Protein AF-A0A672KEA4-F1 (afdb_monomer)

Sequence (172 aa):
MSNSLMHLLLLPTRLSLRILSLVYYILVYGTAGITACLVLIRIAWTGFRDPYGTFQWTARKRPPDCLKDPALGDHAYLKGRVRGFIMKNMINYLSDSINHWNVMCLITGHTSCILVGHDWGGMLAWHFALERPDMVQRLIVMNAPHPASWLGKCTLTISRQGIISFLFSTQL

Structure (mmCIF, N/CA/C/O backbone):
data_AF-A0A672KEA4-F1
#
_entry.id   AF-A0A672KEA4-F1
#
loop_
_atom_site.group_PDB
_atom_site.id
_atom_site.type_symbol
_atom_site.label_atom_id
_atom_site.label_alt_id
_atom_site.label_comp_id
_atom_site.label_asym_id
_atom_site.label_entity_id
_atom_site.label_seq_id
_atom_site.pdbx_PDB_ins_code
_atom_site.Cartn_x
_atom_site.Cartn_y
_atom_site.Cartn_z
_atom_site.occupancy
_atom_site.B_iso_or_equiv
_atom_site.auth_seq_id
_atom_site.auth_comp_id
_atom_site.auth_asym_id
_atom_site.auth_atom_id
_atom_site.pdbx_PDB_model_num
ATOM 1 N N . MET A 1 1 ? 52.427 -15.381 -17.260 1.00 57.56 1 MET A N 1
ATOM 2 C CA . MET A 1 1 ? 51.624 -15.795 -18.437 1.00 57.56 1 MET A CA 1
ATOM 3 C C . MET A 1 1 ? 50.215 -16.304 -18.087 1.00 57.56 1 MET A C 1
ATOM 5 O O . MET A 1 1 ? 49.394 -16.378 -18.989 1.00 57.56 1 MET A O 1
ATOM 9 N N . SER A 1 2 ? 49.877 -16.594 -16.819 1.00 68.88 2 SER A N 1
ATOM 10 C CA . SER A 1 2 ? 48.551 -17.122 -16.428 1.00 68.88 2 SER A CA 1
ATOM 11 C C . SER A 1 2 ? 47.403 -16.096 -16.466 1.00 68.88 2 SER A C 1
ATOM 13 O O . SER A 1 2 ? 46.296 -16.432 -16.880 1.00 68.88 2 SER A O 1
ATOM 15 N N . ASN A 1 3 ? 47.655 -14.834 -16.100 1.00 70.12 3 ASN A N 1
ATOM 16 C CA . ASN A 1 3 ? 46.597 -13.817 -15.987 1.00 70.12 3 ASN A CA 1
ATOM 17 C C . ASN A 1 3 ? 45.960 -13.445 -17.339 1.00 70.12 3 ASN A C 1
ATOM 19 O O . ASN A 1 3 ? 44.747 -13.258 -17.418 1.00 70.12 3 ASN A O 1
ATOM 23 N N . SER A 1 4 ? 46.744 -13.390 -18.420 1.00 75.62 4 SER A N 1
ATOM 24 C CA . SER A 1 4 ? 46.235 -13.055 -19.760 1.00 75.62 4 SER A CA 1
ATOM 25 C C . SER A 1 4 ? 45.335 -14.152 -20.339 1.00 75.62 4 SER A C 1
ATOM 27 O O . SER A 1 4 ? 44.352 -13.854 -21.012 1.00 75.62 4 SER A O 1
ATOM 29 N N . LEU A 1 5 ? 45.634 -15.417 -20.029 1.00 75.88 5 LEU A N 1
ATOM 30 C CA . LEU A 1 5 ? 44.875 -16.581 -20.490 1.00 75.88 5 LEU A CA 1
ATOM 31 C C . LEU A 1 5 ? 43.525 -16.677 -19.757 1.00 75.88 5 LEU A C 1
ATOM 33 O O . LEU A 1 5 ? 42.490 -16.898 -20.381 1.00 75.88 5 LEU A O 1
ATOM 37 N N . MET A 1 6 ? 43.513 -16.385 -18.452 1.00 78.44 6 MET A N 1
ATOM 38 C CA . MET A 1 6 ? 42.282 -16.278 -17.661 1.00 78.44 6 MET A CA 1
ATOM 39 C C . MET A 1 6 ? 41.377 -15.137 -18.149 1.00 78.44 6 MET A C 1
ATOM 41 O O . MET A 1 6 ? 40.164 -15.309 -18.254 1.00 78.44 6 MET A O 1
ATOM 45 N N . HIS A 1 7 ? 41.951 -13.980 -18.499 1.00 75.50 7 HIS A N 1
ATOM 46 C CA . HIS A 1 7 ? 41.184 -12.885 -19.090 1.00 75.50 7 HIS A CA 1
ATOM 47 C C . HIS A 1 7 ? 40.543 -13.287 -20.419 1.00 75.50 7 HIS A C 1
ATOM 49 O O . HIS A 1 7 ? 39.357 -13.026 -20.601 1.00 75.50 7 HIS A O 1
ATOM 55 N N . LEU A 1 8 ? 41.287 -13.965 -21.299 1.00 80.25 8 LEU A N 1
ATOM 56 C CA . LEU A 1 8 ? 40.797 -14.428 -22.598 1.00 80.25 8 LEU A CA 1
ATOM 57 C C . LEU A 1 8 ? 39.643 -15.436 -22.458 1.00 80.25 8 LEU A C 1
ATOM 59 O O . LEU A 1 8 ? 38.644 -15.323 -23.164 1.00 80.25 8 LEU A O 1
ATOM 63 N N . LEU A 1 9 ? 39.740 -16.364 -21.499 1.00 80.50 9 LEU A N 1
ATOM 64 C CA . LEU A 1 9 ? 38.698 -17.359 -21.210 1.00 80.50 9 LEU A CA 1
ATOM 65 C C . LEU A 1 9 ? 37.406 -16.740 -20.653 1.00 80.50 9 LEU A C 1
ATOM 67 O O . LEU A 1 9 ? 36.323 -17.270 -20.881 1.00 80.50 9 LEU A O 1
ATOM 71 N N . LEU A 1 10 ? 37.498 -15.610 -19.944 1.00 83.81 10 LEU A N 1
ATOM 72 C CA . LEU A 1 10 ? 36.343 -14.931 -19.343 1.00 83.81 10 LEU A CA 1
ATOM 73 C C . LEU A 1 10 ? 35.694 -13.876 -20.255 1.00 83.81 10 LEU A C 1
ATOM 75 O O . LEU A 1 10 ? 34.588 -13.415 -19.955 1.00 83.81 10 LEU A O 1
ATOM 79 N N . LEU A 1 11 ? 36.341 -13.481 -21.358 1.00 86.44 11 LEU A N 1
ATOM 80 C CA . LEU A 1 11 ? 35.764 -12.574 -22.360 1.00 86.44 11 LEU A CA 1
ATOM 81 C C . LEU A 1 11 ? 34.402 -13.038 -22.911 1.00 86.44 11 LEU A C 1
ATOM 83 O O . LEU A 1 11 ? 33.484 -12.214 -22.893 1.00 86.44 11 LEU A O 1
ATOM 87 N N . PRO A 1 12 ? 34.202 -14.301 -23.346 1.00 86.56 12 PRO A N 1
ATOM 88 C CA . PRO A 1 12 ? 32.901 -14.747 -23.855 1.00 86.56 12 PRO A CA 1
ATOM 89 C C . PRO A 1 12 ? 31.802 -14.687 -22.785 1.00 86.56 12 PRO A C 1
ATOM 91 O O . PRO A 1 12 ? 30.674 -14.277 -23.066 1.00 86.56 12 PRO A O 1
ATOM 94 N N . THR A 1 13 ? 32.129 -14.995 -21.529 1.00 87.94 13 THR A N 1
ATOM 95 C CA . THR A 1 13 ? 31.187 -14.895 -20.403 1.00 87.94 13 THR A CA 1
ATOM 96 C C . THR A 1 13 ? 30.816 -13.440 -20.103 1.00 87.94 13 THR A C 1
ATOM 98 O O . THR A 1 13 ? 29.654 -13.113 -19.881 1.00 87.94 13 THR A O 1
ATOM 101 N N . ARG A 1 14 ? 31.778 -12.511 -20.144 1.00 85.31 14 ARG A N 1
ATOM 102 C CA . ARG A 1 14 ? 31.497 -11.080 -19.932 1.00 85.31 14 ARG A CA 1
ATOM 103 C C . ARG A 1 14 ? 30.709 -10.466 -21.086 1.00 85.31 14 ARG A C 1
ATOM 105 O O . ARG A 1 14 ? 29.836 -9.632 -20.852 1.00 85.31 14 ARG A O 1
ATOM 112 N N . LEU A 1 15 ? 31.013 -10.871 -22.316 1.00 89.25 15 LEU A N 1
ATOM 113 C CA . LEU A 1 15 ? 30.307 -10.414 -23.506 1.00 89.25 15 LEU A CA 1
ATOM 114 C C . LEU A 1 15 ? 28.862 -10.927 -23.516 1.00 89.25 15 LEU A C 1
ATOM 116 O O . LEU A 1 15 ? 27.947 -10.133 -23.713 1.00 89.25 15 LEU A O 1
ATOM 120 N N . SER A 1 16 ? 28.644 -12.210 -23.211 1.00 90.31 16 SER A N 1
ATOM 121 C CA . SER A 1 16 ? 27.298 -12.794 -23.118 1.00 90.31 16 SER A CA 1
ATOM 122 C C . SER A 1 16 ? 26.446 -12.135 -22.032 1.00 90.31 16 SER A C 1
ATOM 124 O O . SER A 1 16 ? 25.298 -11.795 -22.299 1.00 90.31 16 SER A O 1
ATOM 126 N N . LEU A 1 17 ? 27.005 -11.840 -20.853 1.00 8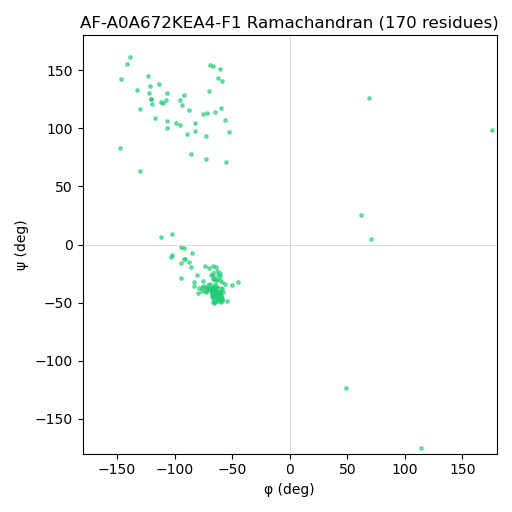9.19 17 LEU A N 1
ATOM 127 C CA . LEU A 1 17 ? 26.289 -11.101 -19.805 1.00 89.19 17 LEU A CA 1
ATOM 128 C C . LEU A 1 17 ? 25.927 -9.668 -20.228 1.00 89.19 17 LEU A C 1
ATOM 130 O O . LEU A 1 17 ? 24.846 -9.185 -19.893 1.00 89.19 17 LEU A O 1
ATOM 134 N N . ARG A 1 18 ? 26.791 -8.980 -20.987 1.00 88.81 18 ARG A N 1
ATOM 135 C CA . ARG A 1 18 ? 26.473 -7.648 -21.533 1.00 88.81 18 ARG A CA 1
ATOM 136 C C . ARG A 1 18 ? 25.385 -7.705 -22.598 1.00 88.81 18 ARG A C 1
ATOM 138 O O . ARG A 1 18 ? 24.499 -6.859 -22.581 1.00 88.81 18 ARG A O 1
ATOM 145 N N . ILE A 1 19 ? 25.426 -8.701 -23.480 1.00 92.81 19 ILE A N 1
ATOM 146 C CA . ILE A 1 19 ? 24.389 -8.916 -24.495 1.00 92.81 19 ILE A CA 1
ATOM 147 C C . ILE A 1 19 ? 23.053 -9.232 -23.817 1.00 92.81 19 ILE A C 1
ATOM 149 O O . ILE A 1 19 ? 22.053 -8.594 -24.130 1.00 92.81 19 ILE A O 1
ATOM 153 N N . LEU A 1 20 ? 23.036 -10.139 -22.836 1.00 89.25 20 LEU A N 1
ATOM 154 C CA . LEU A 1 20 ? 21.826 -10.484 -22.086 1.00 89.25 20 LEU A CA 1
ATOM 155 C C . LEU A 1 20 ? 21.252 -9.269 -21.348 1.00 89.25 20 LEU A C 1
ATOM 157 O O . LEU A 1 20 ? 20.045 -9.048 -21.366 1.00 89.25 20 LEU A O 1
ATOM 161 N N . SER A 1 21 ? 22.121 -8.455 -20.747 1.00 90.50 21 SER A N 1
ATOM 162 C CA . SER A 1 21 ? 21.736 -7.194 -20.113 1.00 90.50 21 SER A CA 1
ATOM 163 C C . SER A 1 21 ? 21.084 -6.242 -21.120 1.00 90.50 21 SER A C 1
ATOM 165 O O . SER A 1 21 ? 19.979 -5.765 -20.878 1.00 90.50 21 SER A O 1
ATOM 167 N N . LEU A 1 22 ? 21.695 -6.020 -22.289 1.00 93.00 22 LEU A N 1
ATOM 168 C CA . LEU A 1 22 ? 21.120 -5.171 -23.339 1.00 93.00 22 LEU A CA 1
ATOM 169 C C . LEU A 1 22 ? 19.763 -5.688 -23.826 1.00 93.00 22 LEU A C 1
ATOM 171 O O . LEU A 1 22 ? 18.828 -4.901 -23.949 1.00 93.00 22 LEU A O 1
ATOM 175 N N . VAL A 1 23 ? 19.630 -6.998 -24.045 1.00 94.00 23 VAL A N 1
ATOM 176 C CA . VAL A 1 23 ? 18.355 -7.624 -24.423 1.00 94.00 23 VAL A CA 1
ATOM 177 C C . VAL A 1 23 ? 17.300 -7.406 -23.337 1.00 94.00 23 VAL A C 1
ATOM 179 O O . VAL A 1 23 ? 16.183 -7.004 -23.650 1.00 94.00 23 VAL A O 1
ATOM 182 N N . TYR A 1 24 ? 17.654 -7.591 -22.062 1.00 92.94 24 TYR A N 1
ATOM 183 C CA . TYR A 1 24 ? 16.763 -7.317 -20.934 1.00 92.94 24 TYR A CA 1
ATOM 184 C C . TYR A 1 24 ? 16.299 -5.854 -20.916 1.00 92.94 24 TYR A C 1
ATOM 186 O O . TYR A 1 24 ? 15.102 -5.592 -20.813 1.00 92.94 24 TYR A O 1
ATOM 194 N N . TYR A 1 25 ? 17.221 -4.899 -21.075 1.00 91.56 25 TYR A N 1
ATOM 195 C CA . TYR A 1 25 ? 16.884 -3.476 -21.136 1.00 91.56 25 TYR A CA 1
ATOM 196 C C . TYR A 1 25 ? 15.952 -3.172 -22.319 1.00 91.56 25 TYR A C 1
ATOM 198 O O . TYR A 1 25 ? 14.928 -2.519 -22.142 1.00 91.56 25 TYR A O 1
ATOM 206 N N . ILE A 1 26 ? 16.236 -3.691 -23.511 1.00 95.12 26 ILE A N 1
ATOM 207 C CA . ILE A 1 26 ? 15.386 -3.462 -24.688 1.00 95.12 26 ILE A CA 1
ATOM 208 C C . ILE A 1 26 ? 13.982 -4.042 -24.475 1.00 95.12 26 ILE A C 1
ATOM 210 O O . ILE A 1 26 ? 12.997 -3.367 -24.765 1.00 95.12 26 ILE A O 1
ATOM 214 N N . LEU A 1 27 ? 13.869 -5.254 -23.928 1.00 93.88 27 LEU A N 1
ATOM 215 C CA . LEU A 1 27 ? 12.574 -5.893 -23.692 1.00 93.88 27 LEU A CA 1
ATOM 216 C C . LEU A 1 27 ? 11.755 -5.162 -22.626 1.00 93.88 27 LEU A C 1
ATOM 218 O O . LEU A 1 27 ? 10.589 -4.846 -22.858 1.00 93.88 27 LEU A O 1
ATOM 222 N N . VAL A 1 28 ? 12.350 -4.859 -21.471 1.00 92.50 28 VAL A N 1
ATOM 223 C CA . VAL A 1 28 ? 11.637 -4.212 -20.359 1.00 92.50 28 VAL A CA 1
ATOM 224 C C . VAL A 1 28 ? 11.209 -2.798 -20.733 1.00 92.50 28 VAL A C 1
ATOM 226 O O . VAL A 1 28 ? 10.041 -2.447 -20.591 1.00 92.50 28 VAL A O 1
ATOM 229 N N . TYR A 1 29 ? 12.127 -1.983 -21.252 1.00 91.19 29 TYR A N 1
ATOM 230 C CA . TYR A 1 29 ? 11.805 -0.597 -21.585 1.00 91.19 29 TYR A CA 1
ATOM 231 C C . TYR A 1 29 ? 10.968 -0.492 -22.863 1.00 91.19 29 TYR A C 1
ATOM 233 O O . TYR A 1 29 ? 10.105 0.379 -22.950 1.00 91.19 29 TYR A O 1
ATOM 241 N N . GLY A 1 30 ? 11.152 -1.402 -23.824 1.00 94.75 30 GLY A N 1
ATOM 242 C CA . GLY A 1 30 ? 10.326 -1.472 -25.028 1.00 94.75 30 GLY A CA 1
ATOM 243 C C . GLY A 1 30 ? 8.873 -1.820 -24.711 1.00 94.75 30 GLY A C 1
ATOM 244 O O . GLY A 1 30 ? 7.963 -1.107 -25.129 1.00 94.75 30 GLY A O 1
ATOM 245 N N . THR A 1 31 ? 8.638 -2.867 -23.913 1.00 93.62 31 THR A N 1
ATOM 246 C CA . THR A 1 31 ? 7.277 -3.243 -23.487 1.00 93.62 31 THR A CA 1
ATOM 247 C C . THR A 1 31 ? 6.626 -2.153 -22.633 1.00 93.62 31 THR A C 1
ATOM 249 O O . THR A 1 31 ? 5.471 -1.797 -22.880 1.00 93.62 31 THR A O 1
ATOM 252 N N . ALA A 1 32 ? 7.369 -1.542 -21.705 1.00 91.88 32 ALA A N 1
ATOM 253 C CA . ALA A 1 32 ? 6.893 -0.394 -20.936 1.00 91.88 32 ALA A CA 1
ATOM 254 C C . ALA A 1 32 ? 6.499 0.785 -21.846 1.00 91.88 32 ALA A C 1
ATOM 256 O O . ALA A 1 32 ? 5.409 1.334 -21.697 1.00 91.88 32 ALA A O 1
ATOM 257 N N . GLY A 1 33 ? 7.325 1.127 -22.839 1.00 94.75 33 GLY A N 1
ATOM 258 C CA . GLY A 1 33 ? 7.028 2.185 -23.807 1.00 94.75 33 GLY A CA 1
ATOM 259 C C . GLY A 1 33 ? 5.762 1.910 -24.620 1.00 94.75 33 GLY A C 1
ATOM 260 O O . GLY A 1 33 ? 4.900 2.778 -24.726 1.00 94.75 33 GLY A O 1
ATOM 261 N N . ILE A 1 34 ? 5.599 0.683 -25.124 1.00 95.38 34 ILE A N 1
ATOM 262 C CA . ILE A 1 34 ? 4.404 0.282 -25.882 1.00 95.38 34 ILE A CA 1
ATOM 263 C C . ILE A 1 34 ? 3.147 0.403 -25.014 1.00 95.38 34 ILE A C 1
ATOM 265 O O . ILE A 1 34 ? 2.158 1.000 -25.441 1.00 95.38 34 ILE A O 1
ATOM 269 N N . THR A 1 35 ? 3.178 -0.117 -23.783 1.00 92.94 35 THR A N 1
ATOM 270 C CA . THR A 1 35 ? 2.027 -0.020 -22.868 1.00 92.94 35 THR A CA 1
ATOM 271 C C . THR A 1 35 ? 1.695 1.430 -22.515 1.00 92.94 35 THR A C 1
ATOM 273 O O . THR A 1 35 ? 0.523 1.803 -22.553 1.00 92.94 35 THR A O 1
ATOM 276 N N . ALA A 1 36 ? 2.701 2.274 -22.270 1.00 91.88 36 ALA A N 1
ATOM 277 C CA . ALA A 1 36 ? 2.507 3.698 -22.022 1.00 91.88 36 ALA A CA 1
ATOM 278 C C . ALA A 1 36 ? 1.854 4.399 -23.222 1.00 91.88 36 ALA A C 1
ATOM 280 O O . ALA A 1 36 ? 0.879 5.126 -23.048 1.00 91.88 36 ALA A O 1
ATOM 281 N N . CYS A 1 37 ? 2.321 4.134 -24.447 1.00 95.12 37 CYS A N 1
ATOM 282 C CA . CYS A 1 37 ? 1.709 4.677 -25.659 1.00 95.12 37 CYS A CA 1
ATOM 283 C C . CYS A 1 37 ? 0.241 4.250 -25.804 1.00 95.12 37 CYS A C 1
ATOM 285 O O . CYS A 1 37 ? -0.611 5.094 -26.074 1.00 95.12 37 CYS A O 1
ATOM 287 N N . LEU A 1 38 ? -0.080 2.972 -25.576 1.00 94.25 38 LEU A N 1
ATOM 288 C CA . LEU A 1 38 ? -1.460 2.477 -25.639 1.00 94.25 38 LEU A CA 1
ATOM 289 C C . LEU A 1 38 ? -2.364 3.137 -24.588 1.00 94.25 38 LEU A C 1
ATOM 291 O O . LEU A 1 38 ? -3.500 3.496 -24.896 1.00 94.25 38 LEU A O 1
ATOM 295 N N . VAL A 1 39 ? -1.865 3.335 -23.365 1.00 89.56 39 VAL A N 1
ATOM 296 C CA . VAL A 1 39 ? -2.603 4.024 -22.296 1.00 89.56 39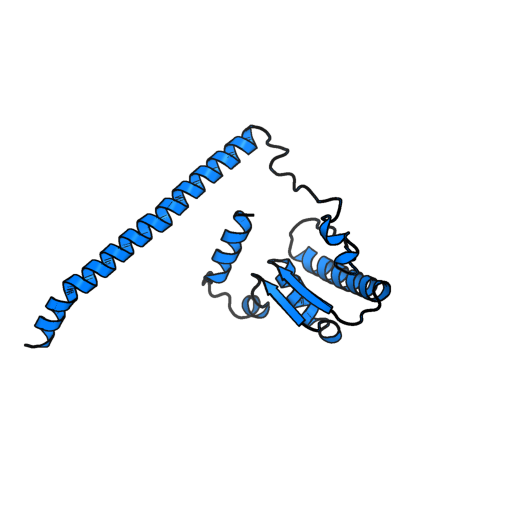 VAL A CA 1
ATOM 297 C C . VAL A 1 39 ? -2.813 5.496 -22.636 1.00 89.56 39 VAL A C 1
ATOM 299 O O . VAL A 1 39 ? -3.927 5.986 -22.485 1.00 89.56 39 VAL A O 1
ATOM 302 N N . LEU A 1 40 ? -1.799 6.192 -23.154 1.00 89.88 40 LEU A N 1
ATOM 303 C CA . LEU A 1 40 ? -1.924 7.591 -23.574 1.00 89.88 40 LEU A CA 1
ATOM 304 C C . LEU A 1 40 ? -2.944 7.755 -24.701 1.00 89.88 40 LEU A C 1
ATOM 306 O O . LEU A 1 40 ? -3.793 8.640 -24.628 1.00 89.88 40 LEU A O 1
ATOM 310 N N . ILE A 1 41 ? -2.912 6.871 -25.701 1.00 93.25 41 ILE A N 1
ATOM 311 C CA . ILE A 1 41 ? -3.906 6.845 -26.782 1.00 93.25 41 ILE A CA 1
ATOM 312 C C . ILE A 1 41 ? -5.302 6.589 -26.209 1.00 93.25 41 ILE A C 1
ATOM 314 O O . ILE A 1 41 ? -6.252 7.273 -26.584 1.00 93.25 41 ILE A O 1
ATOM 318 N N . ARG A 1 42 ? -5.439 5.645 -25.268 1.00 87.12 42 ARG A N 1
ATOM 319 C CA . ARG A 1 42 ? -6.719 5.349 -24.616 1.00 87.12 42 ARG A CA 1
ATOM 320 C C . ARG A 1 42 ? -7.241 6.547 -23.834 1.00 87.12 42 ARG A C 1
ATOM 322 O O . ARG A 1 42 ? -8.393 6.902 -24.042 1.00 87.12 42 ARG A O 1
ATOM 329 N N . ILE A 1 43 ? -6.408 7.178 -23.003 1.00 85.44 43 ILE A N 1
ATOM 330 C CA . ILE A 1 43 ? -6.758 8.371 -22.220 1.00 85.44 43 ILE A CA 1
ATOM 331 C C . ILE A 1 43 ? -7.173 9.508 -23.153 1.00 85.44 43 ILE A C 1
ATOM 333 O O . ILE A 1 43 ? -8.220 10.108 -22.925 1.00 85.44 43 ILE A O 1
ATOM 337 N N . ALA A 1 44 ? -6.409 9.762 -24.220 1.00 86.81 44 ALA A N 1
ATOM 338 C CA . ALA A 1 44 ? -6.732 10.776 -25.220 1.00 86.81 44 ALA A CA 1
ATOM 339 C C . ALA A 1 44 ? -8.071 10.482 -25.914 1.00 86.81 44 ALA A C 1
ATOM 341 O O . ALA A 1 44 ? -8.889 11.382 -26.081 1.00 86.81 44 ALA A O 1
ATOM 342 N N . TRP A 1 45 ? -8.337 9.217 -26.251 1.00 85.62 45 TRP A N 1
ATOM 343 C CA . TRP A 1 45 ? -9.598 8.793 -26.858 1.00 85.62 45 TRP A CA 1
ATOM 344 C C . TRP A 1 45 ? -10.795 8.936 -25.910 1.00 85.62 45 TRP A C 1
ATOM 346 O O . TRP A 1 45 ? -11.839 9.450 -26.310 1.00 85.62 45 TRP A O 1
ATOM 356 N N . THR A 1 46 ? -10.661 8.521 -24.645 1.00 80.25 46 THR A N 1
ATOM 357 C CA . THR A 1 46 ? -11.707 8.727 -23.628 1.00 80.25 46 THR A CA 1
ATOM 358 C C . THR A 1 46 ? -11.922 10.203 -23.326 1.00 80.25 46 THR A C 1
ATOM 360 O O . THR A 1 46 ? -13.067 10.636 -23.272 1.00 80.25 46 THR A O 1
ATOM 363 N N . GLY A 1 47 ? -10.850 10.991 -23.223 1.00 82.31 47 GLY A N 1
ATOM 364 C CA . GLY A 1 47 ? -10.931 12.433 -23.007 1.00 82.31 47 GLY A CA 1
ATOM 365 C C . GLY A 1 47 ? -11.580 13.170 -24.177 1.00 82.31 47 GLY A C 1
ATOM 366 O O . GLY A 1 47 ? -12.319 14.121 -23.954 1.00 82.31 47 GLY A O 1
ATOM 367 N N . PHE A 1 48 ? -11.371 12.713 -25.416 1.00 84.31 48 PHE A N 1
ATOM 368 C CA . PHE A 1 48 ? -12.046 13.276 -26.587 1.00 84.31 48 PHE A CA 1
ATOM 369 C C . PHE A 1 48 ? -13.536 12.907 -26.643 1.00 84.31 48 PHE A C 1
ATOM 371 O O . PHE A 1 48 ? -14.355 13.732 -27.037 1.00 84.31 48 PHE A O 1
ATOM 378 N N . ARG A 1 49 ? -13.907 11.680 -26.247 1.00 82.06 49 ARG A N 1
ATOM 379 C CA . ARG A 1 49 ? -15.312 11.233 -26.237 1.00 82.06 49 ARG A CA 1
ATOM 380 C C . ARG A 1 49 ? -16.137 11.803 -25.083 1.00 82.06 49 ARG A C 1
ATOM 382 O O . ARG A 1 49 ? -17.320 12.053 -25.279 1.00 82.06 49 ARG A O 1
ATOM 389 N N . ASP A 1 50 ? -15.543 11.972 -23.906 1.00 79.00 50 ASP A N 1
ATOM 390 C CA . ASP A 1 50 ? -16.205 12.531 -22.724 1.00 79.00 50 ASP A CA 1
ATOM 391 C C . ASP A 1 50 ? -15.198 13.319 -21.857 1.00 79.00 50 ASP A C 1
ATOM 393 O O . ASP A 1 50 ? -14.641 12.789 -20.882 1.00 79.00 50 ASP A O 1
ATOM 397 N N . PRO A 1 51 ? -14.931 14.592 -22.207 1.00 72.94 51 PRO A N 1
ATOM 398 C CA . PRO A 1 51 ? -13.929 15.410 -21.523 1.00 72.94 51 PRO A CA 1
ATOM 399 C C . PRO A 1 51 ? -14.312 15.734 -20.077 1.00 72.94 51 PRO A C 1
ATOM 401 O O . PRO A 1 51 ? -13.434 15.940 -19.238 1.00 72.94 51 PRO A O 1
ATOM 404 N N . TYR A 1 52 ? -15.610 15.760 -19.766 1.00 68.44 52 TYR A N 1
ATOM 405 C CA . TYR A 1 52 ? -16.104 16.163 -18.453 1.00 68.44 52 TYR A CA 1
ATOM 406 C C . TYR A 1 52 ? -16.330 14.980 -17.508 1.00 68.44 52 TYR A C 1
ATOM 408 O O . TYR A 1 52 ? -16.179 15.169 -16.303 1.00 68.44 52 TYR A O 1
ATOM 416 N N . GLY A 1 53 ? -16.648 13.780 -18.004 1.00 68.44 53 GLY A N 1
ATOM 417 C CA . GLY A 1 53 ? -16.810 12.577 -17.179 1.00 68.44 53 GLY A CA 1
ATOM 418 C C . GLY A 1 53 ? -15.498 11.861 -16.840 1.00 68.44 53 GLY A C 1
ATOM 419 O O . GLY A 1 53 ? -15.356 11.340 -15.736 1.00 68.44 53 GLY A O 1
ATOM 420 N N . THR A 1 54 ? -14.497 11.898 -17.729 1.00 65.81 54 THR A N 1
ATOM 421 C CA . THR A 1 54 ? -13.230 11.148 -17.561 1.00 65.81 54 THR A CA 1
ATOM 422 C C . THR A 1 54 ? -12.419 11.580 -16.328 1.00 65.81 54 THR A C 1
ATOM 424 O O . THR A 1 54 ? -11.743 10.761 -15.710 1.00 65.81 54 THR A O 1
ATOM 427 N N . PHE A 1 55 ? -12.513 12.851 -15.926 1.00 66.19 55 PHE A N 1
ATOM 428 C CA . PHE A 1 55 ? -11.808 13.392 -14.755 1.00 66.19 55 PHE A CA 1
ATOM 429 C C . PHE A 1 55 ? -12.704 13.566 -13.521 1.00 66.19 55 PHE A C 1
ATOM 431 O O . PHE A 1 55 ? -12.277 14.140 -12.516 1.00 66.19 55 PHE A O 1
ATOM 438 N N . GLN A 1 56 ? -13.941 13.061 -13.555 1.00 66.19 56 GLN A N 1
ATOM 439 C CA . GLN A 1 56 ? -14.799 13.058 -12.377 1.00 66.19 56 GLN A CA 1
ATOM 440 C C . GLN A 1 56 ? -14.455 11.873 -11.482 1.00 66.19 56 GLN A C 1
ATOM 442 O O . GLN A 1 56 ? -14.829 10.727 -11.729 1.00 66.19 56 GLN A O 1
ATOM 447 N N . TRP A 1 57 ? -13.767 12.173 -10.381 1.00 60.59 57 TRP A N 1
ATOM 448 C CA . TRP A 1 57 ? -13.586 11.230 -9.286 1.00 60.59 57 TRP A CA 1
ATOM 449 C C . TRP A 1 57 ? -14.953 10.752 -8.789 1.00 60.59 57 TRP A C 1
ATOM 451 O O . TRP A 1 57 ? -15.692 11.488 -8.129 1.00 60.59 57 TRP A O 1
ATOM 461 N N . THR A 1 58 ? -15.297 9.501 -9.103 1.00 62.25 58 THR A N 1
ATOM 462 C CA . THR A 1 58 ? -16.555 8.898 -8.663 1.00 62.25 58 THR A CA 1
ATOM 463 C C . THR A 1 58 ? -16.459 8.613 -7.169 1.00 62.25 58 THR A C 1
ATOM 465 O O . THR A 1 58 ? -15.968 7.575 -6.727 1.00 62.25 58 THR A O 1
ATOM 468 N N . ALA A 1 59 ? -16.919 9.562 -6.357 1.00 65.69 59 ALA A N 1
ATOM 469 C CA . ALA A 1 59 ? -16.977 9.384 -4.917 1.00 65.69 59 ALA A CA 1
ATOM 470 C C . ALA A 1 59 ? -17.977 8.268 -4.577 1.00 65.69 59 ALA A C 1
ATOM 472 O O . ALA A 1 59 ? -19.188 8.421 -4.767 1.00 65.69 59 ALA A O 1
ATOM 473 N N . ARG A 1 60 ? -17.487 7.149 -4.025 1.00 65.31 60 ARG A N 1
ATOM 474 C CA . ARG A 1 60 ? -18.357 6.072 -3.536 1.00 65.31 60 ARG A CA 1
ATOM 475 C C . ARG A 1 60 ? -19.285 6.622 -2.449 1.00 65.31 60 ARG A C 1
ATOM 477 O O . ARG A 1 60 ? -18.853 7.125 -1.411 1.00 65.31 60 ARG A O 1
ATOM 484 N N . LYS A 1 61 ? -20.594 6.578 -2.712 1.00 70.00 61 LYS A N 1
ATOM 485 C CA . LYS A 1 61 ? -21.621 7.013 -1.751 1.00 70.00 61 LYS A CA 1
ATOM 486 C C . LYS A 1 61 ? -21.920 5.945 -0.700 1.00 70.00 61 LYS A C 1
ATOM 488 O O . LYS A 1 61 ? -22.344 6.303 0.390 1.00 70.00 61 LYS A O 1
ATOM 493 N N . ARG A 1 62 ? -21.705 4.670 -1.031 1.00 75.69 62 ARG A N 1
ATOM 494 C CA . ARG A 1 62 ? -22.021 3.514 -0.185 1.00 75.69 62 ARG A CA 1
ATOM 495 C C . ARG A 1 62 ? -20.752 2.681 0.046 1.00 75.69 62 ARG A C 1
ATOM 497 O O . ARG A 1 62 ? -19.934 2.616 -0.878 1.00 75.69 62 ARG A O 1
ATOM 504 N N . PRO A 1 63 ? -20.584 2.067 1.229 1.00 77.25 63 PRO A N 1
ATOM 505 C CA . PRO A 1 63 ? -19.489 1.135 1.465 1.00 77.25 63 PRO A CA 1
ATOM 506 C C . PRO A 1 63 ? -19.670 -0.131 0.605 1.00 77.25 63 PRO A C 1
ATOM 508 O O . PRO A 1 63 ? -20.811 -0.447 0.240 1.00 77.25 63 PRO A O 1
ATOM 511 N N . PRO A 1 64 ? -18.568 -0.825 0.259 1.00 80.19 64 PRO A N 1
ATOM 512 C CA . PRO A 1 64 ? -18.623 -2.106 -0.440 1.00 80.19 64 PRO A CA 1
ATOM 513 C C . PRO A 1 64 ? -19.381 -3.140 0.396 1.00 80.19 64 PRO A C 1
ATOM 515 O O . PRO A 1 64 ? -19.399 -3.061 1.624 1.00 80.19 64 PRO A O 1
ATOM 518 N N . ASP A 1 65 ? -20.022 -4.098 -0.267 1.00 81.94 65 ASP A N 1
ATOM 519 C CA . ASP A 1 65 ? -20.977 -4.988 0.400 1.00 81.94 65 ASP A CA 1
ATOM 520 C C . ASP A 1 65 ? -20.313 -5.948 1.397 1.00 81.94 65 ASP A C 1
ATOM 522 O O . ASP A 1 65 ? -20.921 -6.268 2.412 1.00 81.94 65 ASP A O 1
ATOM 526 N N . CYS A 1 66 ? -19.031 -6.279 1.206 1.00 78.31 66 CYS A N 1
ATOM 527 C CA . CYS A 1 66 ? -18.240 -7.025 2.191 1.00 78.31 66 CYS A CA 1
ATOM 528 C C . CYS A 1 66 ? -18.097 -6.304 3.540 1.00 78.31 66 CYS A C 1
ATOM 530 O O . CYS A 1 66 ? -17.900 -6.952 4.554 1.00 78.31 66 CYS A O 1
ATOM 532 N N . LEU A 1 67 ? -18.220 -4.974 3.578 1.00 71.19 67 LEU A N 1
ATOM 533 C CA . LEU A 1 67 ? -18.176 -4.213 4.829 1.00 71.19 67 LEU A CA 1
ATOM 534 C C . LEU A 1 67 ? -19.536 -4.133 5.534 1.00 71.19 67 LEU A C 1
ATOM 536 O O . LEU A 1 67 ? -19.618 -3.567 6.618 1.00 71.19 67 LEU A O 1
ATOM 540 N N . LYS A 1 68 ? -20.611 -4.606 4.897 1.00 75.25 68 LYS A N 1
ATOM 541 C CA . LYS A 1 68 ? -21.963 -4.634 5.473 1.00 75.25 68 LYS A CA 1
ATOM 542 C C . LYS A 1 68 ? -22.364 -6.022 5.949 1.00 75.25 68 LYS A C 1
ATOM 544 O O . LYS A 1 68 ? -23.421 -6.147 6.557 1.00 75.25 68 LYS A O 1
ATOM 549 N N . ASP A 1 69 ? -21.581 -7.039 5.604 1.00 82.44 69 ASP A N 1
ATOM 550 C CA . ASP A 1 69 ? -21.869 -8.420 5.953 1.00 82.44 69 ASP A CA 1
ATOM 551 C C . ASP A 1 69 ? -21.636 -8.632 7.458 1.00 82.44 69 ASP A C 1
ATOM 553 O O . ASP A 1 69 ? -20.486 -8.563 7.901 1.00 82.44 69 ASP A O 1
ATOM 557 N N . PRO A 1 70 ? -22.688 -8.900 8.255 1.00 81.62 70 PRO A N 1
ATOM 558 C CA . PRO A 1 70 ? -22.540 -9.140 9.687 1.00 81.62 70 PRO A CA 1
ATOM 559 C C . PRO A 1 70 ? -21.723 -10.403 9.993 1.00 81.62 70 PRO A C 1
ATOM 561 O O . PRO A 1 70 ? -21.209 -10.544 11.098 1.00 81.62 70 PRO A O 1
ATOM 564 N N . ALA A 1 71 ? -21.590 -11.330 9.035 1.00 84.50 71 ALA A N 1
ATOM 565 C CA . ALA A 1 71 ? -20.818 -12.557 9.215 1.00 84.50 71 ALA A CA 1
ATOM 566 C C . ALA A 1 71 ? -19.300 -12.310 9.285 1.00 84.50 71 ALA A C 1
ATOM 568 O O . ALA A 1 71 ? -18.570 -13.160 9.794 1.00 84.50 71 ALA A O 1
ATOM 569 N N . LEU A 1 72 ? -18.820 -11.162 8.789 1.00 78.12 72 LEU A N 1
ATOM 570 C CA . LEU A 1 72 ? -17.400 -10.790 8.792 1.00 78.12 72 LEU A CA 1
ATOM 571 C C . LEU A 1 72 ? -16.984 -9.987 10.042 1.00 78.12 72 LEU A C 1
ATOM 573 O O . LEU A 1 72 ? -15.791 -9.739 10.242 1.00 78.12 72 LEU A O 1
ATOM 577 N N . GLY A 1 73 ? -17.944 -9.669 10.917 1.00 75.31 73 GLY A N 1
ATOM 578 C CA . GLY A 1 73 ? -17.744 -8.986 12.193 1.00 75.31 73 GLY A CA 1
ATOM 579 C C . GLY A 1 73 ? -18.380 -7.597 12.249 1.00 75.31 73 GLY A C 1
ATOM 580 O O . GLY A 1 73 ? -19.071 -7.156 11.330 1.00 75.31 73 GLY A O 1
ATOM 581 N N . ASP A 1 74 ? -18.137 -6.891 13.355 1.00 71.56 74 ASP A N 1
ATOM 582 C CA . ASP A 1 74 ? -18.621 -5.525 13.531 1.00 71.56 74 ASP A CA 1
ATOM 583 C C . ASP A 1 74 ? -17.773 -4.556 12.705 1.00 71.56 74 ASP A C 1
ATOM 585 O O . ASP A 1 74 ? -16.583 -4.329 12.952 1.00 71.56 74 ASP A O 1
ATOM 589 N N . HIS A 1 75 ? -18.402 -3.976 11.690 1.00 71.44 75 HIS A N 1
ATOM 590 C CA . HIS A 1 75 ? -17.764 -3.057 10.766 1.00 71.44 75 HIS A CA 1
ATOM 591 C C . HIS A 1 75 ? -18.470 -1.710 10.804 1.00 71.44 75 HIS A C 1
ATOM 593 O O . HIS A 1 75 ? -19.672 -1.596 10.573 1.00 71.44 75 HIS A O 1
ATOM 599 N N . ALA A 1 76 ? -17.699 -0.659 11.049 1.00 68.25 76 ALA A N 1
ATOM 600 C CA . ALA A 1 76 ? -18.184 0.706 11.001 1.00 68.25 76 ALA A CA 1
ATOM 601 C C . ALA A 1 76 ? -17.359 1.497 9.985 1.00 68.25 76 ALA A C 1
ATOM 603 O O . ALA A 1 76 ? -16.128 1.463 9.972 1.00 68.25 76 ALA A O 1
ATOM 604 N N . TYR A 1 77 ? -18.059 2.198 9.097 1.00 67.00 77 TYR A N 1
ATOM 605 C CA . TYR A 1 77 ? -17.454 2.975 8.024 1.00 67.00 77 TYR A CA 1
ATOM 606 C C . TYR A 1 77 ? -17.626 4.465 8.296 1.00 67.00 77 TYR A C 1
ATOM 608 O O . TYR A 1 77 ? -18.749 4.964 8.375 1.00 67.00 77 TYR A O 1
ATOM 616 N N . LEU A 1 78 ? -16.510 5.187 8.372 1.00 66.69 78 LEU A N 1
ATOM 617 C CA . LEU A 1 78 ? -16.504 6.641 8.487 1.00 66.69 78 LEU A CA 1
ATOM 618 C C . LEU A 1 78 ? -16.060 7.266 7.167 1.00 66.69 78 LEU A C 1
ATOM 620 O O . LEU A 1 78 ? -15.048 6.890 6.573 1.00 66.69 78 LEU A O 1
ATOM 624 N N . LYS A 1 79 ? -16.840 8.238 6.691 1.00 65.75 79 LYS A N 1
ATOM 625 C CA . LYS A 1 79 ? -16.583 8.921 5.425 1.00 65.75 79 LYS A CA 1
ATOM 626 C C . LYS A 1 79 ? -15.806 10.214 5.662 1.00 65.75 79 LYS A C 1
ATOM 628 O O . LYS A 1 79 ? -16.394 11.233 6.011 1.00 65.75 79 LYS A O 1
ATOM 633 N N . GLY A 1 80 ? -14.504 10.193 5.383 1.00 60.06 80 GLY A N 1
ATOM 634 C CA . GLY A 1 80 ? -13.686 11.406 5.326 1.00 60.06 80 GLY A CA 1
ATOM 635 C C . GLY A 1 80 ? -14.039 12.267 4.107 1.00 60.06 80 GLY A C 1
ATOM 636 O O . GLY A 1 80 ? -14.149 11.765 2.985 1.00 60.06 80 GLY A O 1
ATOM 637 N N . ARG A 1 81 ? -14.236 13.576 4.298 1.00 56.66 81 ARG A N 1
ATOM 638 C CA . ARG A 1 81 ? -14.492 14.518 3.198 1.00 56.66 81 ARG A CA 1
ATOM 639 C C . ARG A 1 81 ? -13.164 15.054 2.673 1.00 56.66 81 ARG A C 1
ATOM 641 O O . ARG A 1 81 ? -12.669 16.046 3.195 1.00 56.66 81 ARG A O 1
ATOM 648 N N . VAL A 1 82 ? -12.621 14.446 1.614 1.00 52.44 82 VAL A N 1
ATOM 649 C CA . VAL A 1 82 ? -11.373 14.943 1.021 1.00 52.44 82 VAL A CA 1
ATOM 650 C C . VAL A 1 82 ? -11.628 16.115 0.057 1.00 52.44 82 VAL A C 1
ATOM 652 O O . VAL A 1 82 ? -12.007 15.902 -1.091 1.00 52.44 82 VAL A O 1
ATOM 655 N N . ARG A 1 83 ? -11.460 17.366 0.504 1.00 47.84 83 ARG A N 1
ATOM 656 C CA . ARG A 1 83 ? -11.438 18.571 -0.350 1.00 47.84 83 ARG A CA 1
ATOM 657 C C . ARG A 1 83 ? -9.995 18.997 -0.623 1.00 47.84 83 ARG A C 1
ATOM 659 O O . ARG A 1 83 ? -9.373 19.583 0.252 1.00 47.84 83 ARG A O 1
ATOM 666 N N . GLY A 1 84 ? -9.499 18.739 -1.834 1.00 46.56 84 GLY A N 1
ATOM 667 C CA . GLY A 1 84 ? -8.231 19.271 -2.357 1.00 46.56 84 GLY A CA 1
ATOM 668 C C . GLY A 1 84 ? -6.964 18.733 -1.676 1.00 46.56 84 GLY A C 1
ATOM 669 O O . GLY A 1 84 ? -6.800 18.812 -0.459 1.00 46.56 84 GLY A O 1
ATOM 670 N N . PHE A 1 85 ? -6.033 18.207 -2.472 1.00 47.94 85 PHE A N 1
ATOM 671 C CA . PHE A 1 85 ? -4.772 17.637 -1.993 1.00 47.94 85 PHE A CA 1
ATOM 672 C C . PHE A 1 85 ? -3.711 18.743 -1.834 1.00 47.94 85 PHE A C 1
ATOM 674 O O . PHE A 1 85 ? -2.874 18.959 -2.703 1.00 47.94 85 PHE A O 1
ATOM 681 N N . ILE A 1 86 ? -3.796 19.513 -0.745 1.00 49.56 86 ILE A N 1
ATOM 682 C CA . ILE A 1 86 ? -2.794 20.524 -0.362 1.00 49.56 86 ILE A CA 1
ATOM 683 C C . ILE A 1 86 ? -2.274 20.159 1.030 1.00 49.56 86 ILE A C 1
ATOM 685 O O . ILE A 1 86 ? -3.073 19.854 1.911 1.00 49.56 86 ILE A O 1
ATOM 689 N N . MET A 1 87 ? -0.957 20.234 1.258 1.00 45.53 87 MET A N 1
ATOM 690 C CA . MET A 1 87 ? -0.300 19.856 2.525 1.00 45.53 87 MET A CA 1
ATOM 691 C C . MET A 1 87 ? -0.949 20.496 3.773 1.00 45.53 87 MET A C 1
ATOM 693 O O . MET A 1 87 ? -1.065 19.850 4.809 1.00 45.53 87 MET A O 1
ATOM 697 N N . LYS A 1 88 ? -1.453 21.738 3.670 1.00 51.59 88 LYS A N 1
ATOM 698 C CA . LYS A 1 88 ? -2.191 22.421 4.754 1.00 51.59 88 LYS A CA 1
ATOM 699 C C . LYS A 1 88 ? -3.466 21.690 5.184 1.00 51.59 88 LYS A C 1
ATOM 701 O O . LYS A 1 88 ? -3.833 21.749 6.350 1.00 51.59 88 LYS A O 1
ATOM 706 N N . ASN A 1 89 ? -4.118 20.975 4.271 1.00 61.47 89 ASN A N 1
ATOM 707 C CA . ASN A 1 89 ? -5.304 20.194 4.602 1.00 61.47 89 ASN A CA 1
ATOM 708 C C . ASN A 1 89 ? -4.947 18.926 5.387 1.00 61.47 89 ASN A C 1
ATOM 710 O O . ASN A 1 89 ? -5.818 18.387 6.054 1.00 61.47 89 ASN A O 1
ATOM 714 N N . MET A 1 90 ? -3.690 18.464 5.358 1.00 61.34 90 MET A N 1
ATOM 715 C CA . MET A 1 90 ? -3.274 17.230 6.030 1.00 61.34 90 MET A CA 1
A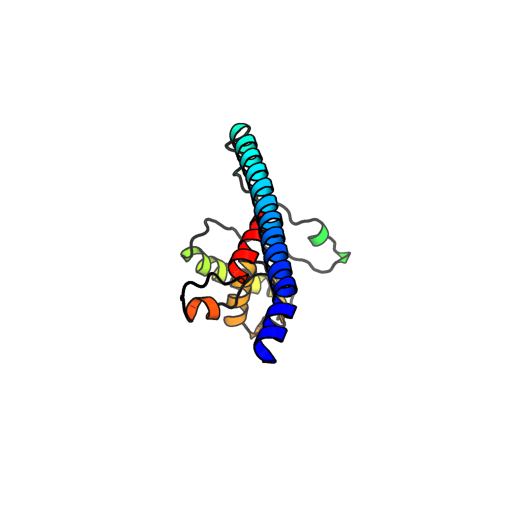TOM 716 C C . MET A 1 90 ? -3.404 17.319 7.551 1.00 61.34 90 MET A C 1
ATOM 718 O O . MET A 1 90 ? -3.911 16.387 8.159 1.00 61.34 90 MET A O 1
ATOM 722 N N . ILE A 1 91 ? -3.050 18.459 8.154 1.00 65.44 91 ILE A N 1
ATOM 723 C CA . ILE A 1 91 ? -3.238 18.689 9.598 1.00 65.44 91 ILE A CA 1
ATOM 724 C C . ILE A 1 91 ? -4.728 18.633 9.964 1.00 65.44 91 ILE A C 1
ATOM 726 O O . ILE A 1 91 ? -5.104 17.998 10.946 1.00 65.44 91 ILE A O 1
ATOM 730 N N . ASN A 1 92 ? -5.591 19.222 9.131 1.00 67.81 92 ASN A N 1
ATOM 731 C CA . ASN A 1 92 ? -7.038 19.159 9.340 1.00 67.81 92 ASN A CA 1
ATOM 732 C C . ASN A 1 92 ? -7.564 17.722 9.193 1.00 67.81 92 ASN A C 1
ATOM 734 O O . ASN A 1 92 ? -8.386 17.301 9.997 1.00 67.81 92 ASN A O 1
ATOM 738 N N . TYR A 1 93 ? -7.051 16.938 8.234 1.00 67.50 93 TYR A N 1
ATOM 739 C CA . TYR A 1 93 ? -7.394 15.513 8.119 1.00 67.50 93 TYR A CA 1
ATOM 740 C C . TYR A 1 93 ? -6.944 14.698 9.320 1.00 67.50 93 TYR A C 1
ATOM 742 O O . TYR A 1 93 ? -7.650 13.772 9.707 1.00 67.50 93 TYR A O 1
ATOM 750 N N . LEU A 1 94 ? -5.778 15.003 9.884 1.00 68.25 94 LEU A N 1
ATOM 751 C CA . LEU A 1 94 ? -5.265 14.315 11.062 1.00 68.25 94 LEU A CA 1
ATOM 752 C C . LEU A 1 94 ? -6.148 14.601 12.273 1.00 68.25 94 LEU A C 1
ATOM 754 O O . LEU A 1 94 ? -6.608 13.664 12.920 1.00 68.25 94 LEU A O 1
ATOM 758 N N . SER A 1 95 ? -6.482 15.873 12.503 1.00 71.00 95 SER A N 1
ATOM 759 C CA . SER A 1 95 ? -7.404 16.263 13.571 1.00 71.00 95 SER A CA 1
ATOM 760 C C . SER A 1 95 ? -8.781 15.610 13.402 1.00 71.00 95 SER A C 1
ATOM 762 O O . SER A 1 95 ? -9.284 14.992 14.341 1.00 71.00 95 SER A O 1
ATOM 764 N N . ASP A 1 96 ? -9.351 15.634 12.191 1.00 76.12 96 ASP A N 1
ATOM 765 C CA . ASP A 1 96 ? -10.609 14.942 11.889 1.00 76.12 96 ASP A CA 1
ATOM 766 C C . ASP A 1 96 ? -10.497 13.430 12.109 1.00 76.12 96 ASP A C 1
ATOM 768 O O . ASP A 1 96 ? -11.412 12.821 12.653 1.00 76.12 96 ASP A O 1
ATOM 772 N N . SER A 1 97 ? -9.381 12.806 11.724 1.00 70.62 97 SER A N 1
ATOM 773 C CA . SER A 1 97 ? -9.176 11.361 11.882 1.00 70.62 97 SER A CA 1
ATOM 774 C C . SER A 1 97 ? -9.094 10.953 13.352 1.00 70.62 97 SER A C 1
ATOM 776 O O . SER A 1 97 ? -9.696 9.952 13.730 1.00 70.62 97 SER A O 1
ATOM 778 N N . ILE A 1 98 ? -8.422 11.740 14.196 1.00 74.44 98 ILE A N 1
ATOM 779 C CA . ILE A 1 98 ? -8.353 11.500 15.645 1.00 74.44 98 ILE A CA 1
ATOM 780 C C . ILE A 1 98 ? -9.733 11.670 16.286 1.00 74.44 98 ILE A C 1
ATOM 782 O O . ILE A 1 98 ? -10.153 10.837 17.089 1.00 74.44 98 ILE A O 1
ATOM 786 N N . ASN A 1 99 ? -10.470 12.715 15.905 1.00 76.06 99 ASN A N 1
ATOM 787 C CA . ASN A 1 99 ? -11.823 12.946 16.408 1.00 76.06 99 ASN A CA 1
ATOM 788 C C . ASN A 1 99 ? -12.775 11.818 15.992 1.00 76.06 99 ASN A C 1
ATOM 790 O O . ASN A 1 99 ? -13.510 11.283 16.820 1.00 76.06 99 ASN A O 1
ATOM 794 N N . HIS A 1 100 ? -12.716 11.403 14.727 1.00 75.19 100 HIS A N 1
ATOM 795 C CA . HIS A 1 100 ? -13.456 10.255 14.213 1.00 75.19 100 HIS A CA 1
ATOM 796 C C . HIS A 1 100 ? -13.100 8.963 14.942 1.00 75.19 100 HIS A C 1
ATOM 798 O O . HIS A 1 100 ? -13.981 8.147 15.204 1.00 75.19 100 HIS A O 1
ATOM 804 N N . TRP A 1 101 ? -11.833 8.786 15.303 1.00 71.12 101 TRP A N 1
ATOM 805 C CA . TRP A 1 101 ? -11.384 7.619 16.040 1.00 71.12 101 TRP A CA 1
ATOM 806 C C . TRP A 1 101 ? -11.939 7.579 17.466 1.00 71.12 101 TRP A C 1
ATOM 808 O O . TRP A 1 101 ? -12.455 6.549 17.886 1.00 71.12 101 TRP A O 1
ATOM 818 N N . ASN A 1 102 ? -11.943 8.708 18.179 1.00 73.62 102 ASN A N 1
ATOM 819 C CA . ASN A 1 102 ? -12.572 8.792 19.501 1.00 73.62 102 ASN A CA 1
ATOM 820 C C . ASN A 1 102 ? -14.063 8.420 19.438 1.00 73.62 102 ASN A C 1
ATOM 822 O O . ASN A 1 102 ? -14.558 7.685 20.289 1.00 73.62 102 ASN A O 1
ATOM 826 N N . VAL A 1 103 ? -14.770 8.876 18.398 1.00 69.06 103 VAL A N 1
ATOM 827 C CA . VAL A 1 103 ? -16.173 8.505 18.157 1.00 69.06 103 VAL A CA 1
ATOM 828 C C . VAL A 1 103 ? -16.307 7.012 17.846 1.00 69.06 103 VAL A C 1
ATOM 830 O O . VAL A 1 103 ? -17.208 6.362 18.368 1.00 69.06 103 VAL A O 1
ATOM 833 N N . MET A 1 104 ? -15.397 6.444 17.051 1.00 69.62 104 MET A N 1
ATOM 834 C CA . MET A 1 104 ? -15.391 5.012 16.753 1.00 69.62 104 MET A CA 1
ATOM 835 C C . MET A 1 104 ? -15.193 4.172 18.018 1.00 69.62 104 MET A C 1
ATOM 837 O O . MET A 1 104 ? -15.964 3.248 18.245 1.00 69.62 104 MET A O 1
ATOM 841 N N . CYS A 1 105 ? -14.220 4.518 18.864 1.00 69.81 105 CYS A N 1
ATOM 842 C CA . CYS A 1 105 ? -13.972 3.845 20.140 1.00 69.81 105 CYS A CA 1
ATOM 843 C C . CYS A 1 105 ? -15.186 3.897 21.073 1.00 69.81 105 CYS A C 1
ATOM 845 O O . CYS A 1 105 ? -15.479 2.915 21.749 1.00 69.81 105 CYS A O 1
ATOM 847 N N . LEU A 1 106 ? -15.915 5.018 21.094 1.00 67.19 106 LEU A N 1
ATOM 848 C CA . LEU A 1 106 ? -17.152 5.144 21.869 1.00 67.19 106 LEU A CA 1
ATOM 849 C C . LEU A 1 106 ? -18.262 4.223 21.347 1.00 67.19 106 LEU A C 1
ATOM 851 O O . LEU A 1 106 ? -19.025 3.684 22.141 1.00 67.19 106 LEU A O 1
ATOM 855 N N . ILE A 1 107 ? -18.353 4.038 20.029 1.00 66.31 107 ILE A N 1
ATOM 856 C CA . ILE A 1 107 ? -19.390 3.212 19.396 1.00 66.31 107 ILE A CA 1
ATOM 857 C C . ILE A 1 107 ? -19.055 1.718 19.492 1.00 66.31 107 ILE A C 1
ATOM 859 O O . ILE A 1 107 ? -19.941 0.911 19.750 1.00 66.31 107 ILE A O 1
ATOM 863 N N . THR A 1 108 ? -17.792 1.338 19.284 1.00 68.12 108 THR A N 1
ATOM 864 C CA . THR A 1 108 ? -17.359 -0.069 19.267 1.00 68.12 108 THR A CA 1
ATOM 865 C C . THR A 1 108 ? -16.894 -0.576 20.631 1.00 68.12 108 THR A C 1
ATOM 867 O O . THR A 1 108 ? -16.690 -1.776 20.786 1.00 68.12 108 THR A O 1
ATOM 870 N N . GLY A 1 109 ? -16.675 0.305 21.613 1.00 75.00 109 GLY A N 1
ATOM 871 C CA . GLY A 1 109 ? -16.174 -0.039 22.949 1.00 75.00 109 GLY A CA 1
ATOM 872 C C . GLY A 1 109 ? -14.701 -0.466 22.997 1.00 75.00 109 GLY A C 1
ATOM 873 O O . GLY A 1 109 ? -14.213 -0.865 24.053 1.00 75.00 109 GLY A O 1
ATOM 874 N N . HIS A 1 110 ? -13.976 -0.396 21.877 1.00 75.06 110 HIS A N 1
ATOM 875 C CA . HIS A 1 110 ? -12.581 -0.825 21.796 1.00 75.06 110 HIS A CA 1
ATOM 876 C C . HIS A 1 110 ? -11.629 0.340 22.085 1.00 75.06 110 HIS A C 1
ATOM 878 O O . HIS A 1 110 ? -11.713 1.395 21.461 1.00 75.06 110 HIS A O 1
ATOM 884 N N . THR A 1 111 ? -10.681 0.138 23.002 1.00 76.38 111 THR A N 1
ATOM 885 C CA . THR A 1 111 ? -9.679 1.148 23.396 1.00 76.38 111 THR A CA 1
ATOM 886 C C . THR A 1 111 ? -8.419 1.134 22.530 1.00 76.38 111 THR A C 1
ATOM 888 O O . THR A 1 111 ? -7.650 2.091 22.552 1.00 76.38 111 THR A O 1
ATOM 891 N N . SER A 1 112 ? -8.210 0.069 21.751 1.00 80.69 112 SER A N 1
ATOM 892 C CA . SER A 1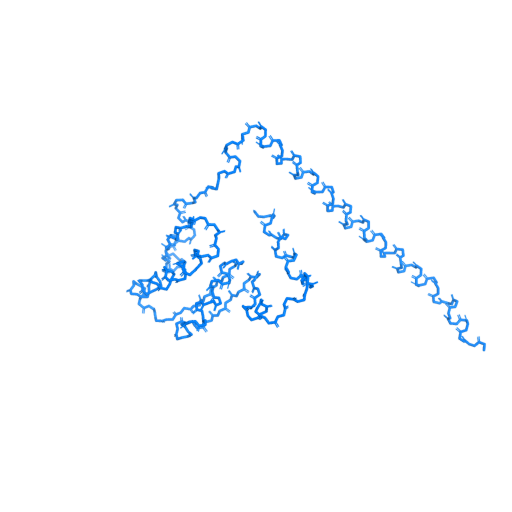 112 ? -7.056 -0.095 20.866 1.00 80.69 112 SER A CA 1
ATOM 893 C C . SER A 1 112 ? -7.452 -0.754 19.547 1.00 80.69 112 SER A C 1
ATOM 895 O O . SER A 1 112 ? -8.452 -1.470 19.477 1.00 80.69 112 SER A O 1
ATOM 897 N N . CYS A 1 113 ? -6.668 -0.516 18.495 1.00 81.12 113 CYS A N 1
ATOM 898 C CA . CYS A 1 113 ? -6.893 -1.108 17.179 1.00 81.12 113 CYS A CA 1
ATOM 899 C C . CYS A 1 113 ? -5.620 -1.567 16.477 1.00 81.12 113 CYS A C 1
ATOM 901 O O . CYS A 1 113 ? -4.512 -1.093 16.740 1.00 81.12 113 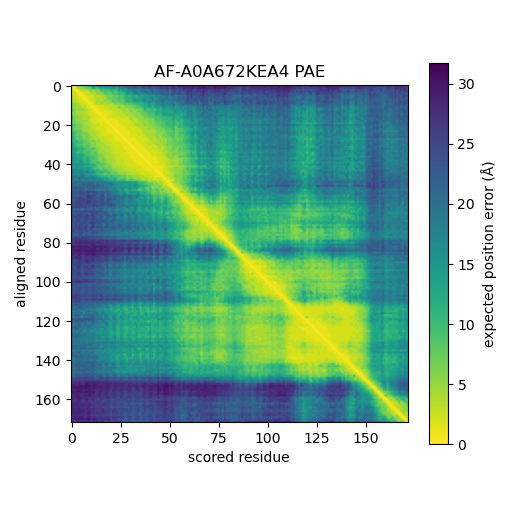CYS A O 1
ATOM 903 N N . ILE A 1 114 ? -5.820 -2.435 15.488 1.00 85.06 114 ILE A N 1
ATOM 904 C CA . ILE A 1 114 ? -4.842 -2.712 14.441 1.00 85.06 114 ILE A CA 1
ATOM 905 C C . ILE A 1 114 ? -5.065 -1.693 13.322 1.00 85.06 114 ILE A C 1
ATOM 907 O O . ILE A 1 114 ? -6.117 -1.683 12.686 1.00 85.06 114 ILE A O 1
ATOM 911 N N . LEU A 1 115 ? -4.076 -0.836 13.088 1.00 84.44 115 LEU A N 1
ATOM 912 C CA . LEU A 1 115 ? -4.141 0.214 12.084 1.00 84.44 115 LEU A CA 1
ATOM 913 C C . LEU A 1 115 ? -3.488 -0.255 10.785 1.00 84.44 115 LEU A C 1
ATOM 915 O O . LEU A 1 115 ? -2.322 -0.653 10.777 1.00 84.44 115 LEU A O 1
ATOM 919 N N . VAL A 1 116 ? -4.232 -0.191 9.682 1.00 86.62 116 VAL A N 1
ATOM 920 C CA . VAL A 1 116 ? -3.754 -0.580 8.350 1.00 86.62 116 VAL A CA 1
ATOM 921 C C . VAL A 1 116 ? -3.857 0.614 7.410 1.00 86.62 116 VAL A C 1
ATOM 923 O O . VAL A 1 116 ? -4.932 1.192 7.260 1.00 86.62 116 VAL A O 1
ATOM 926 N N . GLY A 1 117 ? -2.751 0.985 6.767 1.00 84.00 117 GLY A N 1
ATOM 927 C CA . GLY A 1 117 ? -2.695 2.126 5.857 1.00 84.00 117 GLY A CA 1
ATOM 928 C C . GLY A 1 117 ? -1.993 1.790 4.545 1.00 84.00 117 GLY A C 1
ATOM 929 O O . GLY A 1 117 ? -0.911 1.209 4.548 1.00 84.00 117 GLY A O 1
ATOM 930 N N . HIS A 1 118 ? -2.600 2.180 3.426 1.00 84.06 118 HIS A N 1
ATOM 931 C CA . HIS A 1 118 ? -2.049 2.032 2.076 1.00 84.06 118 HIS A CA 1
ATOM 932 C C . HIS A 1 118 ? -1.747 3.408 1.472 1.00 84.06 118 HIS A C 1
ATOM 934 O O . HIS A 1 118 ? -2.552 4.329 1.634 1.00 84.06 118 HIS A O 1
ATOM 940 N N . ASP A 1 119 ? -0.610 3.558 0.788 1.00 82.00 119 ASP A N 1
ATOM 941 C CA . ASP A 1 119 ? -0.149 4.817 0.179 1.00 82.00 119 ASP A CA 1
ATOM 942 C C . ASP A 1 119 ? -0.217 6.005 1.167 1.00 82.00 119 ASP A C 1
ATOM 944 O O . ASP A 1 119 ? 0.316 5.962 2.276 1.00 82.00 119 ASP A O 1
ATOM 948 N N . TRP A 1 120 ? -0.942 7.067 0.803 1.00 72.25 120 TRP A N 1
ATOM 949 C CA . TRP A 1 120 ? -1.213 8.236 1.638 1.00 72.25 120 TRP A CA 1
ATOM 950 C C . TRP A 1 120 ? -1.938 7.889 2.943 1.00 72.25 120 TRP A C 1
ATOM 952 O O . TRP A 1 120 ? -1.680 8.516 3.970 1.00 72.25 120 TRP A O 1
ATOM 962 N N . GLY A 1 121 ? -2.786 6.855 2.939 1.00 75.69 121 GLY A N 1
ATOM 963 C CA . GLY A 1 121 ? -3.379 6.305 4.159 1.00 75.69 121 GLY A CA 1
ATOM 964 C C . GLY A 1 121 ? -2.331 5.693 5.092 1.00 75.69 121 GLY A C 1
ATOM 965 O O . GLY A 1 121 ? -2.480 5.758 6.306 1.00 75.69 121 GLY A O 1
ATOM 966 N N . GLY A 1 122 ? -1.229 5.172 4.545 1.00 83.25 122 GLY A N 1
ATOM 967 C CA . GLY A 1 122 ? -0.064 4.726 5.308 1.00 83.25 122 GLY A CA 1
ATOM 968 C C . GLY A 1 122 ? 0.682 5.875 5.987 1.00 83.25 122 GLY A C 1
ATOM 969 O O . GLY A 1 122 ? 1.110 5.741 7.130 1.00 83.25 122 GLY A O 1
ATOM 970 N N . MET A 1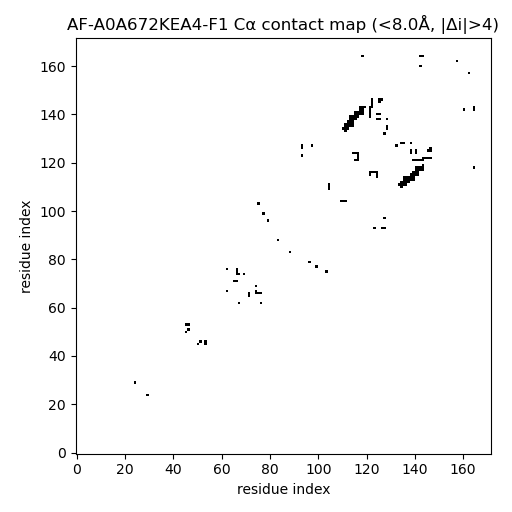 123 ? 0.784 7.033 5.330 1.00 78.44 123 MET A N 1
ATOM 971 C CA . MET A 1 123 ? 1.408 8.218 5.929 1.00 78.44 123 MET A CA 1
ATOM 972 C C . MET A 1 123 ? 0.556 8.816 7.059 1.00 78.44 123 MET A C 1
ATOM 974 O O . MET A 1 123 ? 1.096 9.190 8.099 1.00 78.44 123 MET A O 1
ATOM 978 N N . LEU A 1 124 ? -0.773 8.828 6.900 1.00 78.38 124 LEU A N 1
ATOM 979 C CA . LEU A 1 124 ? -1.705 9.171 7.981 1.00 78.38 124 LEU A CA 1
ATOM 980 C C . LEU A 1 124 ? -1.613 8.170 9.142 1.00 78.38 124 LEU A C 1
ATOM 982 O O . LEU A 1 124 ? -1.600 8.578 10.300 1.00 78.38 124 LEU A O 1
ATOM 986 N N . ALA A 1 125 ? -1.489 6.874 8.840 1.00 83.62 125 ALA A N 1
ATOM 987 C CA . ALA A 1 125 ? -1.361 5.831 9.852 1.00 83.62 125 ALA A CA 1
ATOM 988 C C . ALA A 1 125 ? -0.074 5.970 10.685 1.00 83.62 125 ALA A C 1
ATOM 990 O O . ALA A 1 125 ? -0.117 5.819 11.904 1.00 83.62 125 ALA A O 1
ATOM 991 N N . TRP A 1 126 ? 1.049 6.327 10.051 1.00 84.12 126 TRP A N 1
ATOM 992 C CA . TRP A 1 126 ? 2.286 6.662 10.761 1.00 84.12 126 TRP A CA 1
ATOM 993 C C . TRP A 1 126 ? 2.101 7.831 11.724 1.00 84.12 126 TRP A C 1
ATOM 995 O O . TRP A 1 126 ? 2.521 7.748 12.873 1.00 84.12 126 TRP A O 1
ATOM 1005 N N . HIS A 1 127 ? 1.472 8.910 11.262 1.00 79.50 127 HIS A N 1
ATOM 1006 C CA . HIS A 1 127 ? 1.259 10.092 12.090 1.00 79.50 127 HIS A CA 1
ATOM 1007 C C . HIS A 1 127 ? 0.366 9.785 13.294 1.00 79.50 127 HIS A C 1
ATOM 1009 O O . HIS A 1 127 ? 0.704 10.134 14.421 1.00 79.50 127 HIS A O 1
ATOM 1015 N N . PHE A 1 128 ? -0.728 9.055 13.069 1.00 81.44 128 PHE A N 1
ATOM 1016 C CA . PHE A 1 128 ? -1.640 8.647 14.130 1.00 81.44 128 PHE A CA 1
ATOM 1017 C C . PHE A 1 128 ? -0.947 7.763 15.176 1.00 81.44 128 PHE A C 1
ATOM 1019 O O . PHE A 1 128 ? -1.106 7.985 16.372 1.00 81.44 128 PHE A O 1
ATOM 1026 N N . ALA A 1 129 ? -0.128 6.800 14.742 1.00 85.69 129 ALA A N 1
ATOM 1027 C CA . ALA A 1 129 ? 0.625 5.940 15.653 1.00 85.69 129 ALA A CA 1
ATOM 1028 C C . ALA A 1 129 ? 1.686 6.702 16.467 1.00 85.69 129 ALA A C 1
ATOM 1030 O O . ALA A 1 129 ? 1.987 6.306 17.590 1.00 85.69 129 ALA A O 1
ATOM 1031 N N . LEU A 1 130 ? 2.244 7.788 15.920 1.00 84.88 130 LEU A N 1
ATOM 1032 C CA . LEU A 1 130 ? 3.188 8.655 16.630 1.00 84.88 130 LEU A CA 1
ATOM 1033 C C . LEU A 1 130 ? 2.491 9.567 17.650 1.00 84.88 130 LEU A C 1
ATOM 1035 O O . LEU A 1 130 ? 3.044 9.802 18.720 1.00 84.88 130 LEU A O 1
ATOM 1039 N N . GLU A 1 131 ? 1.295 10.072 17.340 1.00 83.19 131 GLU A N 1
ATOM 1040 C CA . GLU A 1 131 ? 0.531 10.939 18.248 1.00 83.19 131 GLU A CA 1
ATOM 1041 C C . GLU A 1 131 ? -0.195 10.166 19.351 1.00 83.19 131 GLU A C 1
ATOM 1043 O O . GLU A 1 131 ? -0.280 10.648 20.479 1.00 83.19 131 GLU A O 1
ATOM 1048 N N . ARG A 1 132 ? -0.734 8.984 19.033 1.00 81.81 132 ARG A N 1
ATOM 1049 C CA . ARG A 1 132 ? -1.545 8.154 19.937 1.00 81.81 132 ARG A CA 1
ATOM 1050 C C . ARG A 1 132 ? -1.058 6.700 19.963 1.00 81.81 132 ARG A C 1
ATOM 1052 O O . ARG A 1 132 ? -1.799 5.789 19.576 1.00 81.81 132 ARG A O 1
ATOM 1059 N N . PRO A 1 133 ? 0.183 6.446 20.421 1.00 83.94 133 PRO A N 1
ATOM 1060 C CA . PRO A 1 133 ? 0.715 5.088 20.521 1.00 83.94 133 PRO A CA 1
ATOM 1061 C C . PRO A 1 133 ? -0.076 4.221 21.513 1.00 83.94 133 PRO A C 1
ATOM 1063 O O . PRO A 1 133 ? -0.092 3.003 21.378 1.00 83.94 133 PRO A O 1
ATOM 1066 N N . ASP A 1 134 ? -0.777 4.842 22.471 1.00 85.50 134 ASP A N 1
ATOM 1067 C CA . ASP A 1 134 ? -1.676 4.193 23.433 1.00 85.50 134 ASP A CA 1
ATOM 1068 C C . ASP A 1 134 ? -2.839 3.446 22.763 1.00 85.50 134 ASP A C 1
ATOM 1070 O O . ASP A 1 134 ? -3.347 2.469 23.310 1.00 85.50 134 ASP A O 1
ATOM 1074 N N . MET A 1 135 ? -3.243 3.879 21.567 1.00 82.19 135 MET A N 1
ATOM 1075 C CA . MET A 1 135 ? -4.417 3.356 20.866 1.00 82.19 135 MET A CA 1
ATOM 1076 C C . MET A 1 135 ? -4.072 2.383 19.733 1.00 82.19 135 MET A C 1
ATOM 1078 O O . MET A 1 135 ? -4.965 1.740 19.178 1.00 82.19 135 MET A O 1
ATOM 1082 N N . VAL A 1 136 ? -2.795 2.251 19.365 1.00 86.19 136 VAL A N 1
ATOM 1083 C CA . VAL A 1 136 ? -2.361 1.416 18.237 1.00 86.19 136 VAL A CA 1
ATOM 1084 C C . VAL A 1 136 ? -1.680 0.156 18.754 1.00 86.19 136 VAL A C 1
ATOM 1086 O O . VAL A 1 136 ? -0.536 0.181 19.192 1.00 86.19 136 VAL A O 1
ATOM 1089 N N . GLN A 1 137 ? -2.367 -0.982 18.648 1.00 87.62 13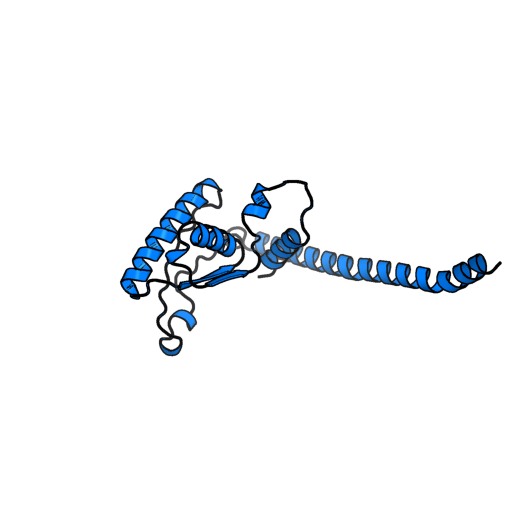7 GLN A N 1
ATOM 1090 C CA . GLN A 1 137 ? -1.808 -2.276 19.044 1.00 87.62 137 GLN A CA 1
ATOM 1091 C C . GLN A 1 137 ? -0.812 -2.802 18.003 1.00 87.62 137 GLN A C 1
ATOM 1093 O O . GLN A 1 137 ? 0.210 -3.397 18.342 1.00 87.62 137 GLN A O 1
ATOM 1098 N N . ARG A 1 138 ? -1.136 -2.629 16.717 1.00 86.50 138 ARG A N 1
ATOM 1099 C CA . ARG A 1 138 ? -0.299 -3.034 15.580 1.00 86.50 138 ARG A CA 1
ATOM 1100 C C . ARG A 1 138 ? -0.483 -2.046 14.436 1.00 86.50 138 ARG A C 1
ATOM 1102 O O . ARG A 1 138 ? -1.602 -1.611 14.186 1.00 86.50 138 ARG A O 1
ATOM 1109 N N . LEU A 1 139 ? 0.600 -1.747 13.725 1.00 87.19 139 LEU A N 1
ATOM 1110 C CA . LEU A 1 139 ? 0.605 -0.864 12.561 1.00 87.19 139 LEU A CA 1
ATOM 1111 C C . LEU A 1 139 ? 1.085 -1.642 11.330 1.00 87.19 139 LEU A C 1
ATOM 1113 O O . LEU A 1 139 ? 2.199 -2.161 11.320 1.00 87.19 139 LEU A O 1
ATOM 1117 N N . ILE A 1 140 ? 0.252 -1.713 10.292 1.00 88.81 140 ILE A N 1
ATOM 1118 C CA . ILE A 1 140 ? 0.573 -2.331 9.001 1.00 88.81 140 ILE A CA 1
ATOM 1119 C C . ILE A 1 140 ? 0.524 -1.238 7.938 1.00 88.81 140 ILE A C 1
ATOM 1121 O O . ILE A 1 140 ? -0.545 -0.750 7.575 1.00 88.81 140 ILE A O 1
ATOM 1125 N N . VAL A 1 141 ? 1.690 -0.851 7.426 1.00 86.38 141 VAL A N 1
ATOM 1126 C CA . VAL A 1 141 ? 1.804 0.181 6.393 1.00 86.38 141 VAL A CA 1
ATOM 1127 C C . VAL A 1 141 ? 2.260 -0.446 5.086 1.00 86.38 141 VAL A C 1
ATOM 1129 O O . VAL A 1 141 ? 3.319 -1.067 5.010 1.00 86.38 141 VAL A O 1
ATOM 1132 N N . MET A 1 142 ? 1.457 -0.257 4.046 1.00 83.12 142 MET A N 1
ATOM 1133 C CA . MET A 1 142 ? 1.726 -0.724 2.695 1.00 83.12 142 MET A CA 1
ATOM 1134 C C . MET A 1 142 ? 2.079 0.469 1.816 1.00 83.12 142 MET A C 1
ATOM 1136 O O . MET A 1 142 ? 1.310 1.422 1.707 1.00 83.12 142 MET A O 1
ATOM 1140 N N . ASN A 1 143 ? 3.245 0.397 1.175 1.00 79.56 143 ASN A N 1
ATOM 1141 C CA . ASN A 1 143 ? 3.677 1.375 0.178 1.00 79.56 143 ASN A CA 1
ATOM 1142 C C . ASN A 1 143 ? 3.831 2.826 0.696 1.00 79.56 143 ASN A C 1
ATOM 1144 O O . ASN A 1 143 ? 3.754 3.768 -0.087 1.00 79.56 143 ASN A O 1
ATOM 1148 N N . ALA A 1 144 ? 4.087 3.023 1.998 1.00 79.38 144 ALA A N 1
ATOM 1149 C CA . ALA A 1 144 ? 4.369 4.346 2.564 1.00 79.38 144 ALA A CA 1
ATOM 1150 C C . ALA A 1 144 ? 5.651 4.330 3.424 1.00 79.38 144 ALA A C 1
ATOM 1152 O O . ALA A 1 144 ? 5.704 3.620 4.435 1.00 79.38 144 ALA A O 1
ATOM 1153 N N . PRO A 1 145 ? 6.704 5.079 3.040 1.00 76.00 145 PRO A N 1
ATOM 1154 C CA . PRO A 1 145 ? 7.944 5.139 3.808 1.00 76.00 145 PRO A CA 1
ATOM 1155 C C . PRO A 1 145 ? 7.744 5.873 5.140 1.00 76.00 145 PRO A C 1
ATOM 1157 O O . PRO A 1 145 ? 6.866 6.725 5.277 1.00 76.00 145 PRO A O 1
ATOM 1160 N N . HIS A 1 146 ? 8.590 5.551 6.119 1.00 76.88 146 HIS A N 1
ATOM 1161 C CA . HIS A 1 146 ? 8.546 6.162 7.446 1.00 76.88 146 HIS A CA 1
ATOM 1162 C C . HIS A 1 146 ? 8.735 7.697 7.365 1.00 76.88 146 HIS A C 1
ATOM 1164 O O . HIS A 1 146 ? 9.601 8.155 6.611 1.00 76.88 146 HIS A O 1
ATOM 1170 N N . PRO A 1 147 ? 8.013 8.518 8.159 1.00 71.44 147 PRO A N 1
ATOM 1171 C CA . PRO A 1 147 ? 8.095 9.984 8.084 1.00 71.44 147 PRO A CA 1
ATOM 1172 C C . PRO A 1 147 ? 9.512 10.545 8.278 1.00 71.44 147 PRO A C 1
ATOM 1174 O O . PRO A 1 147 ? 9.905 11.508 7.625 1.00 71.44 147 PRO A O 1
ATOM 1177 N N . ALA A 1 148 ? 10.332 9.905 9.119 1.00 67.00 148 ALA A N 1
ATOM 1178 C CA . ALA A 1 148 ? 11.730 10.305 9.317 1.00 67.00 148 ALA A CA 1
ATOM 1179 C C . ALA A 1 148 ? 12.591 10.191 8.041 1.00 67.00 148 ALA A C 1
ATOM 1181 O O . ALA A 1 148 ? 13.554 10.938 7.883 1.00 67.00 148 ALA A O 1
ATOM 1182 N N . SER A 1 149 ? 12.234 9.304 7.104 1.00 64.81 149 SER A N 1
ATOM 1183 C CA . SER A 1 149 ? 12.917 9.189 5.809 1.00 64.81 149 SER A CA 1
ATOM 1184 C C . SER A 1 149 ? 12.711 10.427 4.930 1.00 64.81 149 SER A C 1
ATOM 1186 O O . SER A 1 149 ? 13.558 10.711 4.089 1.00 64.81 149 SER A O 1
ATOM 1188 N N . TRP A 1 150 ? 11.628 11.182 5.146 1.00 55.47 150 TRP A N 1
ATOM 1189 C CA . TRP A 1 150 ? 11.360 12.444 4.450 1.00 55.47 150 TRP A CA 1
ATOM 1190 C C . TRP A 1 150 ? 12.077 13.638 5.087 1.00 55.47 150 TRP A C 1
ATOM 1192 O O . TRP A 1 150 ? 12.523 14.535 4.380 1.00 55.47 150 TRP A O 1
ATOM 1202 N N . LEU A 1 151 ? 12.208 13.650 6.416 1.00 54.56 151 LEU A N 1
ATOM 1203 C CA . LEU A 1 151 ? 12.764 14.784 7.167 1.00 54.56 151 LEU A CA 1
ATOM 1204 C C . LEU A 1 151 ? 14.303 14.759 7.269 1.00 54.56 151 LEU A C 1
ATOM 1206 O O . LEU A 1 151 ? 14.914 15.786 7.548 1.00 54.56 151 LEU A O 1
ATOM 1210 N N . GLY A 1 152 ? 14.937 13.600 7.054 1.00 46.03 152 GLY A N 1
ATOM 1211 C CA . GLY A 1 152 ? 16.328 13.361 7.454 1.00 46.03 152 GLY A CA 1
ATOM 1212 C C . GLY A 1 152 ? 17.443 13.602 6.431 1.00 46.03 152 GLY A C 1
ATOM 1213 O O . GLY A 1 152 ? 18.590 13.649 6.860 1.00 46.03 152 GLY A O 1
ATOM 1214 N N . LYS A 1 153 ? 17.177 13.719 5.120 1.00 36.50 153 LYS A N 1
ATOM 1215 C CA . LYS A 1 153 ? 18.157 14.082 4.062 1.00 36.50 153 LYS A CA 1
ATOM 1216 C C . LYS A 1 153 ? 17.481 14.001 2.688 1.00 36.50 153 LYS A C 1
ATOM 1218 O O . LYS A 1 153 ? 17.417 12.938 2.078 1.00 36.50 153 LYS A O 1
ATOM 1223 N N . CYS A 1 154 ? 17.047 15.141 2.158 1.00 39.38 154 CYS A N 1
ATOM 1224 C CA . CYS A 1 154 ? 16.808 15.295 0.723 1.00 39.38 154 CYS A CA 1
ATOM 1225 C C . CYS A 1 154 ? 18.158 15.365 -0.006 1.00 39.38 154 CYS A C 1
ATOM 1227 O O . CYS A 1 154 ? 18.587 16.426 -0.447 1.00 39.38 154 CYS A O 1
ATOM 1229 N N . THR A 1 155 ? 18.854 14.238 -0.133 1.00 32.69 155 THR A N 1
ATOM 1230 C CA . THR A 1 155 ? 19.730 14.049 -1.290 1.00 32.69 155 THR A CA 1
ATOM 1231 C C . THR A 1 155 ? 18.882 13.313 -2.306 1.00 32.69 155 THR A C 1
ATOM 1233 O O . THR A 1 155 ? 18.360 12.247 -1.996 1.00 32.69 155 THR A O 1
ATOM 1236 N N . LEU A 1 156 ? 18.693 13.927 -3.474 1.00 37.06 156 LEU A N 1
ATOM 1237 C CA . LEU A 1 156 ? 17.943 13.441 -4.631 1.00 37.06 156 LEU A CA 1
ATOM 1238 C C . LEU A 1 156 ? 18.448 12.069 -5.107 1.00 37.06 156 LEU A C 1
ATOM 1240 O O . LEU A 1 156 ? 19.052 11.931 -6.160 1.00 37.06 156 LEU A O 1
ATOM 1244 N N . THR A 1 157 ? 18.187 11.029 -4.332 1.00 35.47 157 THR A N 1
ATOM 1245 C CA . THR A 1 157 ? 18.049 9.683 -4.848 1.00 35.47 157 THR A CA 1
ATOM 1246 C C . THR A 1 157 ? 16.565 9.449 -4.756 1.00 35.47 157 THR A C 1
ATOM 1248 O O . THR A 1 157 ? 16.036 9.219 -3.671 1.00 35.47 157 THR A O 1
ATOM 1251 N N . ILE A 1 158 ? 15.877 9.596 -5.885 1.00 44.97 158 ILE A N 1
ATOM 1252 C CA . ILE A 1 158 ? 14.558 9.008 -6.061 1.00 44.97 158 ILE A CA 1
ATOM 1253 C C . ILE A 1 158 ? 14.752 7.535 -5.702 1.00 44.97 158 ILE A C 1
ATOM 1255 O O . ILE A 1 158 ? 15.323 6.766 -6.478 1.00 44.97 158 ILE A O 1
ATOM 1259 N N . SER A 1 159 ? 14.440 7.178 -4.456 1.00 40.22 159 SER A N 1
ATOM 1260 C CA . SER A 1 159 ? 14.682 5.831 -3.977 1.00 40.22 159 SER A CA 1
ATOM 1261 C C . SER A 1 159 ? 13.831 4.918 -4.846 1.00 40.22 159 SER A C 1
ATOM 1263 O O . SER A 1 159 ? 12.722 5.276 -5.252 1.00 40.22 159 SER A O 1
ATOM 1265 N N . ARG A 1 160 ? 14.350 3.734 -5.165 1.00 45.00 160 ARG A N 1
ATOM 1266 C CA . ARG A 1 160 ? 13.608 2.704 -5.905 1.00 45.00 160 ARG A CA 1
ATOM 1267 C C . ARG A 1 160 ? 12.176 2.526 -5.375 1.00 45.00 160 ARG A C 1
ATOM 1269 O O . ARG A 1 160 ? 11.277 2.270 -6.167 1.00 45.00 160 ARG A O 1
ATOM 1276 N N . GLN A 1 161 ? 11.956 2.720 -4.071 1.00 43.59 161 GLN A N 1
ATOM 1277 C CA . GLN A 1 161 ? 10.629 2.709 -3.454 1.00 43.59 161 GLN A CA 1
ATOM 1278 C C . GLN A 1 161 ? 9.674 3.794 -3.983 1.00 43.59 161 GLN A C 1
ATOM 1280 O O . GLN A 1 161 ? 8.513 3.482 -4.223 1.00 43.59 161 GLN A O 1
ATOM 1285 N N . GLY A 1 162 ? 10.123 5.034 -4.202 1.00 46.69 162 GLY A N 1
ATOM 1286 C CA . GLY A 1 162 ? 9.252 6.122 -4.670 1.00 46.69 162 GLY A CA 1
ATOM 1287 C C . GLY A 1 162 ? 8.697 5.891 -6.081 1.00 46.69 162 GLY A C 1
ATOM 1288 O O . GLY A 1 162 ? 7.524 6.148 -6.333 1.00 46.69 162 GLY A O 1
ATOM 1289 N N . ILE A 1 163 ? 9.512 5.333 -6.985 1.00 48.50 163 ILE A N 1
ATOM 1290 C CA . ILE A 1 163 ? 9.086 4.997 -8.357 1.00 48.50 163 ILE A CA 1
ATOM 1291 C C . ILE A 1 163 ? 8.148 3.785 -8.372 1.00 48.50 163 ILE A C 1
ATOM 1293 O O . ILE A 1 163 ? 7.150 3.806 -9.085 1.00 48.50 163 ILE A O 1
ATOM 1297 N N . ILE A 1 164 ? 8.426 2.747 -7.573 1.00 46.47 164 ILE A N 1
ATOM 1298 C CA . ILE A 1 164 ? 7.550 1.565 -7.475 1.00 46.47 164 ILE A CA 1
ATOM 1299 C C . ILE A 1 164 ? 6.175 1.960 -6.920 1.00 46.47 164 ILE A C 1
ATOM 1301 O O . ILE A 1 164 ? 5.154 1.513 -7.435 1.00 46.47 164 ILE A O 1
ATOM 1305 N N . SER A 1 165 ? 6.148 2.860 -5.935 1.00 37.19 165 SER A N 1
ATOM 1306 C CA . SER A 1 165 ? 4.916 3.375 -5.342 1.00 37.19 165 SER A CA 1
ATOM 1307 C C . SER A 1 165 ? 4.059 4.155 -6.355 1.00 37.19 165 SER A C 1
ATOM 1309 O O . SER A 1 165 ? 2.854 3.927 -6.456 1.00 37.19 165 SER A O 1
ATOM 1311 N N . PHE A 1 166 ? 4.687 4.997 -7.185 1.00 40.81 166 PHE A N 1
ATOM 1312 C CA . PHE A 1 166 ? 3.999 5.771 -8.226 1.00 40.81 166 PHE A CA 1
ATOM 1313 C C . PHE A 1 166 ? 3.513 4.905 -9.403 1.00 40.81 166 PHE A C 1
ATOM 1315 O O . PHE A 1 166 ? 2.425 5.125 -9.935 1.00 40.81 166 PHE A O 1
ATOM 1322 N N . LEU A 1 167 ? 4.296 3.897 -9.802 1.00 37.38 167 LEU A N 1
ATOM 1323 C CA . LEU A 1 167 ? 3.937 2.988 -10.894 1.00 37.38 167 LEU A CA 1
ATOM 1324 C C . LEU A 1 167 ? 2.748 2.086 -10.533 1.00 37.38 167 LEU A C 1
ATOM 1326 O O . LEU A 1 167 ? 1.879 1.892 -11.376 1.00 37.38 167 LEU A O 1
ATOM 1330 N N . PHE A 1 168 ? 2.640 1.608 -9.289 1.00 35.88 168 PHE A N 1
ATOM 1331 C CA . PHE A 1 168 ? 1.465 0.839 -8.853 1.00 35.88 168 PHE A CA 1
ATOM 1332 C C . PHE A 1 168 ? 0.200 1.699 -8.717 1.00 35.88 168 PHE A C 1
ATOM 1334 O O . PHE A 1 168 ? -0.884 1.244 -9.072 1.00 35.88 168 PHE A O 1
ATOM 1341 N N . SER A 1 169 ? 0.324 2.960 -8.288 1.00 31.66 169 SER A N 1
ATOM 1342 C CA . SER A 1 169 ? -0.826 3.867 -8.160 1.00 31.66 169 SER A CA 1
ATOM 1343 C C . SER A 1 169 ? -1.470 4.243 -9.504 1.00 31.66 169 SER A C 1
ATOM 1345 O O . SER A 1 169 ? -2.611 4.695 -9.509 1.00 31.66 169 SER A O 1
ATOM 1347 N N . THR A 1 170 ? -0.770 4.071 -10.631 1.00 33.59 170 THR A N 1
ATOM 1348 C CA . THR A 1 170 ? -1.297 4.363 -11.981 1.00 33.59 170 THR A CA 1
ATOM 1349 C C . THR A 1 170 ? -1.898 3.145 -12.693 1.00 33.59 170 THR A C 1
ATOM 1351 O O . THR A 1 170 ? -2.413 3.287 -13.801 1.00 33.59 170 THR A O 1
ATOM 1354 N N . GLN A 1 171 ? -1.851 1.959 -12.073 1.00 28.03 171 GLN A N 1
ATOM 1355 C CA . GLN A 1 171 ? -2.342 0.700 -12.650 1.00 28.03 171 GLN A CA 1
ATOM 1356 C C . GLN A 1 171 ? -3.592 0.122 -11.952 1.00 28.03 171 GLN A C 1
ATOM 1358 O O . GLN A 1 171 ? -4.017 -0.974 -12.319 1.00 28.03 171 GLN A O 1
ATOM 1363 N N . LEU A 1 172 ? -4.198 0.841 -10.997 1.00 32.00 172 LEU A N 1
ATOM 1364 C CA . LEU A 1 172 ? -5.460 0.475 -10.328 1.00 32.00 172 LEU A CA 1
ATOM 1365 C C . 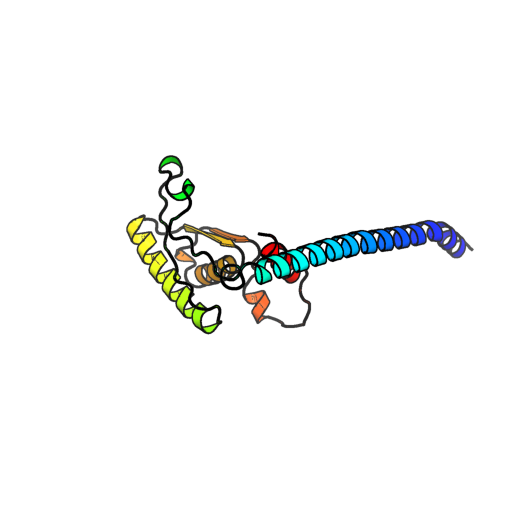LEU A 1 172 ? -6.600 1.439 -10.671 1.00 32.00 172 LEU A C 1
ATOM 1367 O O . LEU A 1 172 ? -6.347 2.663 -10.705 1.00 32.00 172 LEU A O 1
#

Organism: Sinocyclocheilus grahami (NCBI:txid75366)

Mean p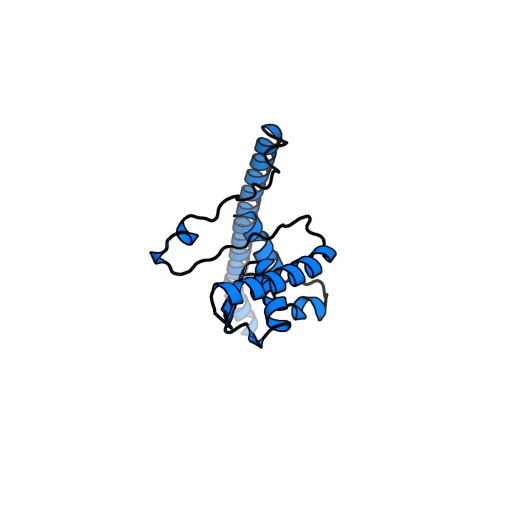redicted aligned error: 14.49 Å

Nearest PDB structures (foldseek):
  5akl-assembly1_A-2  TM=8.257E-01  e=1.022E-02  Homo sapiens
  8zbl-assembly1_A  TM=5.717E-01  e=1.322E-02  Homo sapiens
  1wm1-assembly1_A  TM=8.367E-01  e=1.106E-01  Serratia marcescens
  7ukb-assembly1_A  TM=8.061E-01  e=8.549E-02  synthetic construct
  1azw-assembly1_B  TM=7.850E-01  e=1.627E-01  Xanthomonas citri

Radius of gyration: 24.64 Å; Cα contacts (8 Å, |Δi|>4): 92; chains: 1; bounding box: 74×40×50 Å

Secondary structure (DSSP, 8-state):
-HHHHHHHHHHHHHHHHHHHHHHHHHHHHHHHHHHHHHHHHHHHHHHHH-TTTTT-----SS--GGGT-GGG--------------HHHHHHHHHHHHHHHHHHHHHH--S-EEEEEETHHHHHHHHHHHH-GGGEEEEEEES---HHHHHS-------HHHHHHHHHHT--

Solvent-accessible surface area (backbone atoms only — not comparable to full-atom values): 10462 Å² total; per-residue (Å²): 124,67,69,65,53,54,51,61,70,44,44,63,59,53,50,50,52,51,51,52,49,52,51,49,52,51,52,56,55,48,52,51,51,53,52,51,52,53,49,51,53,48,51,52,51,46,39,70,76,36,64,74,63,72,76,54,80,79,73,79,87,66,82,61,67,79,61,68,38,70,91,81,46,96,62,86,86,81,85,79,84,87,75,72,100,47,79,79,48,48,60,56,51,49,54,50,50,54,54,51,45,56,52,46,29,69,74,71,70,48,76,56,40,76,46,76,15,56,41,72,46,12,49,52,46,53,52,47,42,70,77,40,53,86,36,44,78,42,81,48,64,41,75,39,77,63,71,65,70,69,76,72,61,90,63,94,61,84,46,72,65,60,57,54,44,55,56,56,66,73,74,113

InterPro domains:
  IPR000073 Alpha/beta hydrolase fold-1 [PF00561] (94-153)
  IPR029058 Alpha/Beta hydrolase fold [G3DSA:3.40.50.1820] (80-171)
  IPR029058 Alpha/Beta hydrolase fold [SSF53474] (83-165)

pLDDT: mean 72.78, std 16.76, range [28.03, 95.38]

Foldseek 3Di:
DPVVVVVVVCVVVVVVVVVVVVVVCCVVVVVVVVVVVVVVVVLVVVCVVPVPPSPDDPPDPDDDVVQVDCVNPDHDDDDDDDDDDDPVCLVVVLVVVVVVVVVVCVVVVAQADAQEAEDVRLVSQLVCCVVCVSHYPHYHYHLDDHPCVVVPDPPPPCDPSVVVSVVVVVVD